Protein AF-A0A359H175-F1 (afdb_monomer_lite)

Foldseek 3Di:
DDDDADFAFPDDDPVVGWGWTDGDVDDIDIDD

Secondary structure (DSSP, 8-state):
------EEEEEEETTTTEEEEEETTSPPEEE-

Structure (mmCIF, N/CA/C/O backbone):
data_AF-A0A359H175-F1
#
_entry.id   AF-A0A359H175-F1
#
loop_
_atom_site.group_PDB
_atom_site.id
_atom_site.type_symbol
_atom_site.label_atom_id
_atom_site.label_alt_id
_atom_site.label_comp_id
_atom_site.label_asym_id
_atom_site.label_entity_id
_atom_site.label_seq_id
_atom_site.pdbx_PDB_ins_code
_atom_site.Cartn_x
_atom_site.Cartn_y
_atom_site.Cartn_z
_atom_site.occupancy
_atom_site.B_iso_or_equiv
_atom_site.auth_seq_id
_atom_site.auth_comp_id
_atom_site.auth_asym_id
_atom_site.auth_atom_id
_atom_site.pdbx_PDB_model_num
ATOM 1 N N . MET A 1 1 ? 4.297 -10.997 18.406 1.00 61.94 1 MET A N 1
ATOM 2 C CA . MET A 1 1 ? 2.930 -10.709 17.939 1.00 61.94 1 MET A CA 1
ATOM 3 C C . MET A 1 1 ? 3.065 -9.939 16.643 1.00 61.94 1 MET A C 1
ATOM 5 O O . MET A 1 1 ? 3.723 -8.910 16.661 1.00 61.94 1 MET A O 1
ATOM 9 N N . SER A 1 2 ? 2.575 -10.467 15.527 1.00 77.88 2 SER A N 1
ATOM 10 C CA . SER A 1 2 ? 2.434 -9.690 14.294 1.00 77.88 2 SER A CA 1
ATOM 11 C C . SER A 1 2 ? 1.157 -8.864 14.413 1.00 77.88 2 SER A C 1
ATOM 13 O O . SER A 1 2 ? 0.080 -9.443 14.542 1.00 77.88 2 SER A O 1
ATOM 15 N N . GLU A 1 3 ? 1.269 -7.541 14.421 1.00 78.69 3 GLU A N 1
ATOM 16 C CA . GLU A 1 3 ? 0.105 -6.669 14.272 1.00 78.69 3 GLU A CA 1
ATOM 17 C C . GLU A 1 3 ? -0.272 -6.649 12.788 1.00 78.69 3 GLU A C 1
ATOM 19 O O . GLU A 1 3 ? 0.502 -6.202 11.942 1.00 78.69 3 GLU A O 1
ATOM 24 N N . SER A 1 4 ? -1.425 -7.227 12.459 1.00 78.62 4 SER A N 1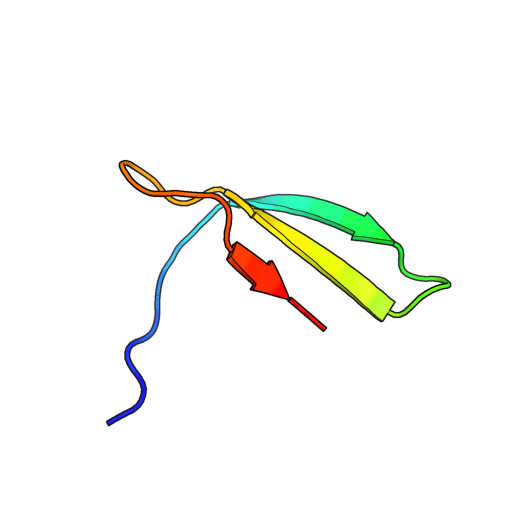
ATOM 25 C CA . SER A 1 4 ? -1.996 -7.165 11.116 1.00 78.62 4 SER A CA 1
ATOM 26 C C . SER A 1 4 ? -2.691 -5.820 10.959 1.00 78.62 4 SER A C 1
ATOM 28 O O . SER A 1 4 ? -3.567 -5.496 11.757 1.00 78.62 4 SER A O 1
ATOM 30 N N . VAL A 1 5 ? -2.304 -5.043 9.948 1.00 79.56 5 VAL A N 1
ATOM 31 C CA . VAL A 1 5 ? -3.018 -3.816 9.591 1.00 79.56 5 VAL A CA 1
ATOM 32 C C . VAL A 1 5 ? -3.768 -4.024 8.287 1.00 79.56 5 VAL A C 1
ATOM 34 O O . VAL A 1 5 ? -3.203 -4.518 7.312 1.00 79.56 5 VAL A O 1
ATOM 37 N N . GLU A 1 6 ? -5.039 -3.641 8.286 1.00 84.25 6 GLU A N 1
ATOM 38 C CA . GLU A 1 6 ? -5.909 -3.669 7.117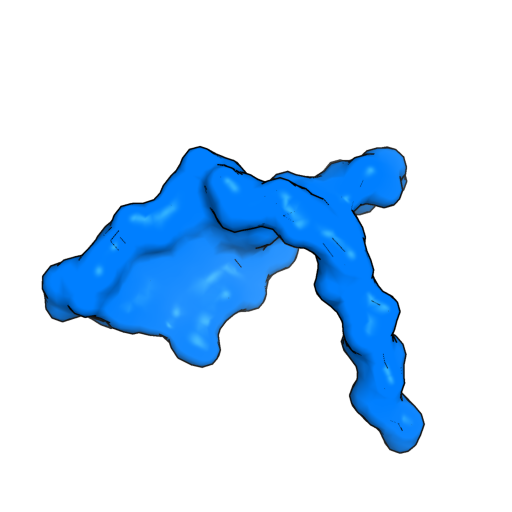 1.00 84.25 6 GLU A CA 1
ATOM 39 C C . GLU A 1 6 ? -5.826 -2.330 6.369 1.00 84.25 6 GLU A C 1
ATOM 41 O O . GLU A 1 6 ? -5.712 -1.260 6.971 1.00 84.25 6 GLU A O 1
ATOM 46 N N . GLY A 1 7 ? -5.840 -2.389 5.039 1.00 90.88 7 GLY A N 1
ATOM 47 C CA . GLY A 1 7 ? -5.729 -1.218 4.178 1.00 90.88 7 GLY A C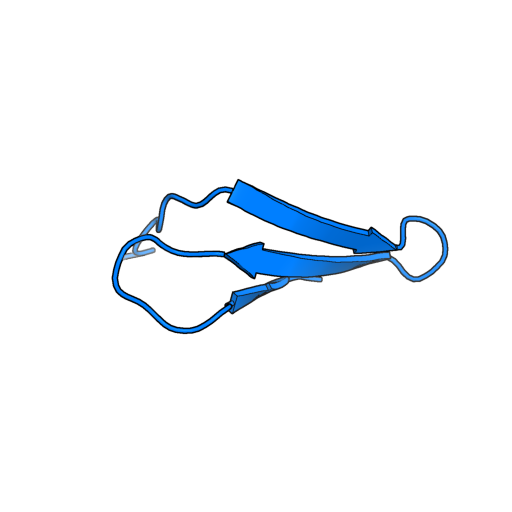A 1
ATOM 48 C C . GLY A 1 7 ? -5.965 -1.571 2.714 1.00 90.88 7 GLY A C 1
ATOM 49 O O . GLY A 1 7 ? -6.015 -2.746 2.344 1.00 90.88 7 GLY A O 1
ATOM 50 N N . THR A 1 8 ? -6.111 -0.552 1.872 1.00 93.94 8 THR A N 1
ATOM 51 C CA . THR A 1 8 ? -6.335 -0.730 0.431 1.00 93.94 8 THR A CA 1
ATOM 52 C C . THR A 1 8 ? -5.019 -0.584 -0.321 1.00 93.94 8 THR A C 1
ATOM 54 O O . THR A 1 8 ? -4.238 0.326 -0.050 1.00 93.94 8 THR A O 1
ATOM 57 N N . VAL A 1 9 ? -4.752 -1.469 -1.288 1.00 94.44 9 VAL A N 1
ATOM 58 C CA . VAL A 1 9 ? -3.568 -1.338 -2.150 1.00 94.44 9 VAL A CA 1
ATOM 59 C C . VAL A 1 9 ? -3.698 -0.053 -2.958 1.00 94.44 9 VAL A C 1
ATOM 61 O O . VAL A 1 9 ? -4.551 0.056 -3.836 1.00 94.44 9 VAL A O 1
ATOM 64 N N . LYS A 1 10 ? -2.840 0.920 -2.656 1.00 94.00 10 LYS A N 1
ATOM 65 C CA . LYS A 1 10 ? -2.838 2.222 -3.320 1.00 94.00 10 LYS A CA 1
ATOM 66 C C . LYS A 1 10 ? -2.210 2.117 -4.697 1.00 94.00 10 LYS A C 1
ATOM 68 O O . LYS A 1 10 ? -2.744 2.623 -5.679 1.00 94.00 10 LYS A O 1
ATOM 73 N N . TRP A 1 11 ? -1.062 1.449 -4.759 1.00 93.75 11 TRP A N 1
ATOM 74 C CA . TRP A 1 11 ? -0.400 1.093 -6.004 1.00 93.75 11 TRP A CA 1
ATOM 75 C C . TRP A 1 11 ? 0.603 -0.035 -5.759 1.00 93.75 11 TRP A C 1
ATOM 77 O O . TRP A 1 11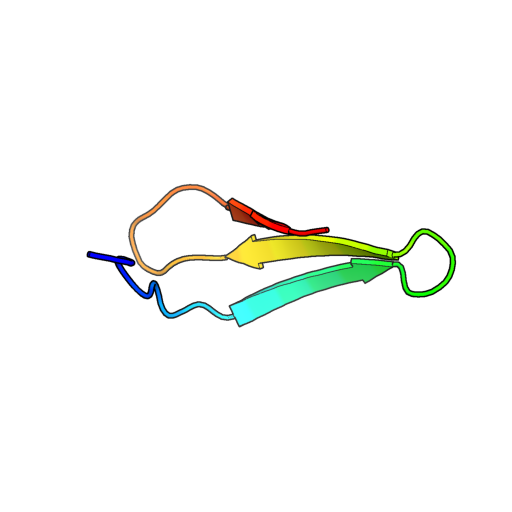 ? 1.182 -0.144 -4.676 1.00 93.75 11 TRP A O 1
ATOM 87 N N . PHE A 1 12 ? 0.828 -0.852 -6.781 1.00 95.94 12 PHE A N 1
ATOM 88 C CA . PHE A 1 12 ? 1.803 -1.933 -6.749 1.00 95.94 12 PHE A CA 1
ATOM 89 C C . PHE A 1 12 ? 2.487 -2.042 -8.111 1.00 95.94 12 PHE A C 1
ATOM 91 O O . PHE A 1 12 ? 1.824 -1.957 -9.146 1.00 95.94 12 PHE A O 1
ATOM 98 N N . ASN A 1 13 ? 3.810 -2.191 -8.114 1.00 96.19 13 ASN A N 1
ATOM 99 C CA . ASN A 1 13 ? 4.587 -2.475 -9.312 1.00 96.19 13 ASN A CA 1
ATOM 100 C C . ASN A 1 13 ? 5.022 -3.938 -9.291 1.00 96.19 13 ASN A C 1
ATOM 102 O O . ASN A 1 13 ? 5.924 -4.307 -8.543 1.00 96.19 13 ASN A O 1
ATOM 106 N N . ASP A 1 14 ? 4.392 -4.736 -10.147 1.00 95.69 14 ASP A N 1
ATOM 107 C CA . ASP A 1 14 ? 4.640 -6.174 -10.245 1.00 95.69 14 ASP A CA 1
ATOM 108 C C . ASP A 1 14 ? 6.045 -6.490 -10.783 1.00 95.69 14 ASP A C 1
ATOM 110 O O . ASP A 1 14 ? 6.727 -7.368 -10.265 1.00 95.69 14 ASP A O 1
ATOM 114 N N . GLU A 1 15 ? 6.542 -5.699 -11.741 1.00 97.06 15 GLU A N 1
ATOM 115 C CA . GLU A 1 15 ? 7.881 -5.884 -12.321 1.00 97.06 15 GLU A CA 1
ATOM 116 C C . GLU A 1 15 ? 9.003 -5.668 -11.297 1.00 97.06 15 GLU A C 1
ATOM 118 O O . GLU A 1 15 ? 10.056 -6.299 -11.372 1.00 97.06 15 GLU A O 1
ATOM 123 N N . LYS A 1 16 ? 8.795 -4.743 -10.354 1.00 95.06 16 LYS A N 1
ATOM 124 C CA . LYS A 1 16 ? 9.765 -4.401 -9.308 1.00 95.06 16 LYS A CA 1
ATOM 125 C C . LYS A 1 16 ? 9.480 -5.083 -7.968 1.00 95.06 16 LYS A C 1
ATOM 127 O O . LYS A 1 16 ? 10.347 -5.031 -7.102 1.00 95.06 16 LYS A O 1
ATOM 132 N N . GLY A 1 17 ? 8.303 -5.682 -7.792 1.00 95.88 17 GLY A N 1
ATOM 133 C CA . GLY A 1 17 ? 7.905 -6.399 -6.581 1.00 95.88 17 GLY A CA 1
ATOM 134 C C . GLY A 1 17 ? 7.696 -5.516 -5.350 1.00 95.88 17 GLY A C 1
ATOM 135 O O . GLY A 1 17 ? 7.979 -5.953 -4.245 1.00 95.88 17 GLY A O 1
ATOM 136 N N . PHE A 1 18 ? 7.244 -4.268 -5.506 1.00 95.69 18 PHE A N 1
ATOM 137 C CA . PHE A 1 18 ? 6.958 -3.402 -4.356 1.00 95.69 18 PHE A CA 1
ATOM 138 C C . PHE A 1 18 ? 5.778 -2.467 -4.599 1.00 95.69 18 PHE A C 1
ATOM 140 O O . PHE A 1 18 ? 5.399 -2.181 -5.737 1.00 95.69 18 PHE A O 1
ATOM 147 N N . GLY A 1 19 ? 5.220 -1.934 -3.517 1.00 95.56 19 GLY A N 1
ATOM 148 C CA . GLY A 1 19 ? 4.104 -1.002 -3.581 1.00 95.56 19 GLY A CA 1
ATOM 149 C C . GLY A 1 19 ? 3.828 -0.304 -2.263 1.00 95.56 19 GLY A C 1
ATOM 150 O O . GLY A 1 19 ? 4.639 -0.312 -1.337 1.00 95.56 19 GLY A O 1
ATOM 151 N N . PHE A 1 20 ? 2.661 0.325 -2.198 1.00 95.50 20 PHE A N 1
ATOM 152 C CA . PHE A 1 20 ? 2.177 0.992 -1.001 1.00 95.50 20 PHE A CA 1
ATOM 153 C C . PHE A 1 20 ? 0.715 0.633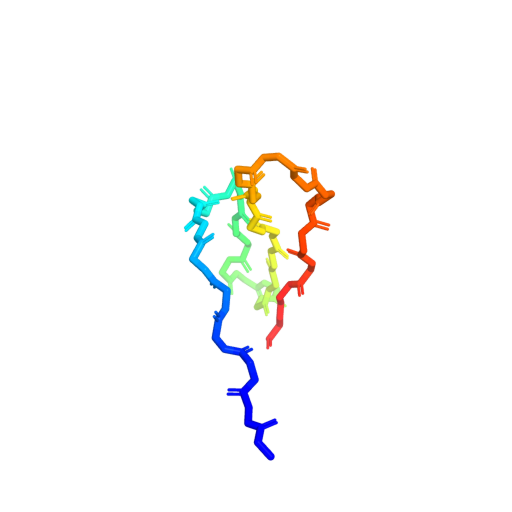 -0.739 1.00 95.50 20 PHE A C 1
ATOM 155 O O . PHE A 1 20 ? -0.101 0.539 -1.661 1.00 95.50 20 PHE A O 1
ATOM 162 N N . ILE A 1 21 ? 0.392 0.475 0.538 1.00 94.38 21 ILE A N 1
ATOM 163 C CA . ILE A 1 21 ? -0.953 0.252 1.054 1.00 94.38 21 ILE A CA 1
ATOM 164 C C . ILE A 1 21 ? -1.387 1.515 1.793 1.00 94.38 21 ILE A C 1
ATOM 166 O O . ILE A 1 21 ? -0.676 2.008 2.667 1.00 94.38 21 ILE A O 1
ATOM 170 N N . GLU A 1 22 ? -2.553 2.035 1.435 1.00 94.38 22 GLU A N 1
ATOM 171 C CA . GLU A 1 22 ? -3.204 3.127 2.147 1.00 94.38 22 GLU A CA 1
ATOM 172 C C . GLU A 1 22 ? -3.952 2.566 3.360 1.00 94.38 22 GLU A C 1
ATOM 174 O O . GLU A 1 22 ? -4.735 1.620 3.238 1.00 94.38 22 GLU A O 1
ATOM 179 N N . GLN A 1 23 ? -3.691 3.138 4.533 1.00 92.50 23 GLN A N 1
ATOM 180 C CA . GLN A 1 23 ? -4.340 2.763 5.789 1.00 92.50 23 GLN A CA 1
ATOM 181 C C . GLN A 1 23 ? -5.420 3.779 6.150 1.00 92.50 23 GLN A C 1
ATOM 183 O O . GLN A 1 23 ? -5.207 4.988 6.029 1.00 92.50 23 GLN A O 1
ATOM 188 N N . GLU A 1 24 ? -6.551 3.312 6.675 1.00 85.75 24 GLU A N 1
ATOM 189 C CA . GLU A 1 24 ? -7.567 4.221 7.202 1.00 85.75 24 GLU A CA 1
ATOM 190 C C . GLU A 1 24 ? -7.053 4.921 8.470 1.00 85.75 24 GLU A C 1
ATOM 192 O O . GLU A 1 24 ? -6.729 4.288 9.474 1.00 85.75 24 GLU A O 1
ATOM 197 N N . GLY A 1 25 ? -6.950 6.253 8.414 1.00 82.81 25 GLY A N 1
ATOM 198 C CA . GLY A 1 25 ? -6.503 7.075 9.544 1.00 82.81 25 GLY A CA 1
ATOM 199 C C . GLY A 1 25 ? -4.992 7.055 9.810 1.00 82.81 25 GLY A C 1
ATOM 200 O O . GLY A 1 25 ? -4.558 7.547 10.853 1.00 82.81 25 GLY A O 1
ATOM 201 N N . GLY A 1 26 ? -4.193 6.510 8.886 1.00 85.00 26 GLY A N 1
ATOM 202 C CA . GLY A 1 26 ? -2.747 6.334 9.032 1.00 85.00 26 GLY A CA 1
ATOM 203 C C . GLY A 1 26 ? -1.912 6.976 7.923 1.00 85.00 26 GLY A C 1
ATOM 204 O O . GLY A 1 26 ? -2.401 7.736 7.089 1.00 85.00 26 GLY A O 1
ATOM 205 N N . LYS A 1 27 ? -0.610 6.670 7.934 1.00 89.25 27 LYS A N 1
ATOM 206 C CA . LYS A 1 27 ? 0.296 6.954 6.811 1.00 89.25 27 LYS A CA 1
ATOM 207 C C . LYS A 1 27 ? 0.329 5.747 5.881 1.00 89.25 27 LYS A C 1
ATOM 209 O O . LYS A 1 27 ? 0.162 4.620 6.336 1.00 89.25 27 LYS A O 1
ATOM 214 N N . ASP A 1 28 ? 0.627 5.986 4.610 1.00 92.06 28 ASP A N 1
ATOM 215 C CA . ASP A 1 28 ? 0.839 4.908 3.647 1.00 92.06 28 ASP A CA 1
ATOM 216 C C . ASP A 1 28 ? 1.973 3.981 4.109 1.00 92.06 28 ASP A C 1
ATOM 218 O O . ASP A 1 28 ? 3.050 4.434 4.516 1.00 92.06 28 ASP A O 1
ATOM 222 N N . VAL A 1 29 ? 1.731 2.676 4.017 1.00 92.19 29 VAL A N 1
ATOM 223 C CA . VAL A 1 29 ? 2.687 1.633 4.385 1.00 92.19 29 VAL A CA 1
ATOM 224 C C . VAL A 1 29 ? 3.333 1.062 3.142 1.00 92.19 29 VAL A C 1
ATOM 226 O O . VAL A 1 29 ? 2.656 0.646 2.206 1.00 92.19 29 VAL A O 1
ATOM 229 N N . PHE A 1 30 ? 4.660 1.028 3.147 1.00 93.56 30 PHE A N 1
ATOM 230 C CA . PHE A 1 30 ? 5.446 0.394 2.100 1.00 93.56 30 PHE A CA 1
ATOM 231 C C . PHE A 1 30 ? 5.413 -1.131 2.234 1.00 93.56 30 PHE A C 1
ATOM 233 O O . PHE A 1 30 ? 5.561 -1.658 3.338 1.00 93.56 30 PHE A O 1
ATOM 240 N N . VAL A 1 31 ? 5.271 -1.823 1.103 1.00 92.75 31 VAL A N 1
ATOM 241 C CA . VAL A 1 31 ? 5.300 -3.289 1.016 1.00 92.75 31 VAL A CA 1
ATOM 242 C C . VAL A 1 31 ? 6.258 -3.760 -0.080 1.00 92.75 31 VAL A C 1
ATOM 244 O O . VAL A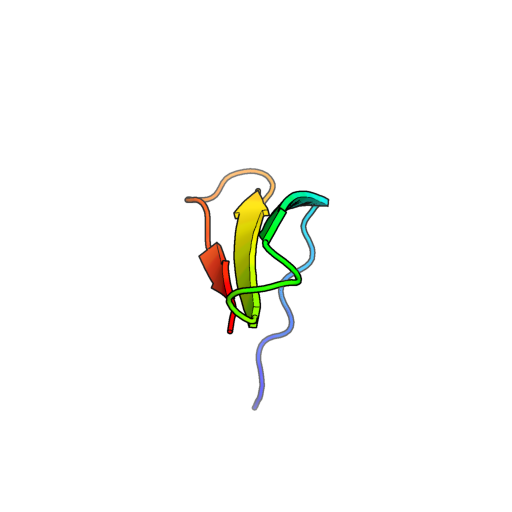 1 31 ? 6.350 -3.127 -1.133 1.00 92.75 31 VAL A O 1
ATOM 247 N N . HIS A 1 32 ? 6.952 -4.871 0.181 1.00 91.75 32 HIS A N 1
ATOM 248 C CA . HIS A 1 32 ? 7.862 -5.586 -0.720 1.00 91.75 32 HIS A CA 1
ATOM 249 C C . HIS A 1 32 ? 7.762 -7.090 -0.442 1.00 91.75 32 HIS A C 1
ATOM 251 O O . HIS A 1 32 ? 7.613 -7.444 0.750 1.00 91.75 32 HIS A O 1
#

Sequence (32 aa):
MSESVEGTVKWFNDEKGFGFIEQEGGKDVFVH

Radius of gyration: 10.14 Å; chains: 1; bounding box: 17×18×30 Å

pLDDT: mean 89.9, std 7.67, range [61.94, 97.06]